Protein AF-A0A839JEH8-F1 (afdb_monomer_lite)

Sequence (135 aa):
MLRSPLTDAFVFIGRREVAQVFAAAFDLLRDIEIVAVTGSGPDWVVHGANTLRGRSLEEIQWLRLGDDGLIAEVTLFIRPAPAAIGLFARIGARLVARGVLPARAGAAAGSLAPFAALFGAIERFVMPRLGPGSR

Foldseek 3Di:
DEQDQPDNVDDQDDDLLVVLLVVLLVVFWAPKDFPDWDDDDQWIKTKIWTDGVNHIKIKIWIFGADPVRHTPYTYMDMDDPLVVLVSQLRSLVSCCVSVNDPPVSSVVSVVSVVVSVVVVCCVVPPVVCVDPPND

Radius of gyration: 16.19 Å; chains: 1; bounding box: 53×26×35 Å

Secondary structure (DSSP, 8-state):
-EE-SS-TT-EE-HHHHHHHHHHHHHTTEEEEEEEEEEEETTEEEEEEEEEETTEEEEEEEEEEE-TTSSEEEEEEEEESHHHHHHHHHHHHHHHHHTTSS-HHHHHHHHTTHHHHHHHHHIIIIIGGGTSTT--

pLDDT: mean 90.37, std 8.08, range [49.25, 98.38]

Structure (mmCIF, N/CA/C/O backbone):
data_AF-A0A839JEH8-F1
#
_entry.id   AF-A0A839JEH8-F1
#
loop_
_atom_site.group_PDB
_atom_site.id
_atom_site.type_symbol
_atom_site.label_atom_id
_atom_site.label_alt_id
_atom_site.label_comp_id
_atom_site.label_asym_id
_atom_site.label_entity_id
_atom_site.label_seq_id
_atom_site.pdbx_PDB_ins_code
_atom_site.Cartn_x
_atom_site.Cartn_y
_atom_site.Cartn_z
_atom_site.occupancy
_atom_site.B_iso_or_equiv
_atom_site.auth_seq_id
_atom_site.auth_comp_id
_atom_site.auth_asym_id
_atom_site.auth_atom_id
_atom_site.pdbx_PDB_model_num
ATOM 1 N N . MET A 1 1 ? 11.232 0.177 -7.642 1.00 93.38 1 MET A N 1
ATOM 2 C CA . MET A 1 1 ? 10.752 1.324 -6.835 1.00 93.38 1 MET A CA 1
ATOM 3 C C . MET A 1 1 ? 9.251 1.212 -6.644 1.00 93.38 1 MET A C 1
ATOM 5 O O . MET A 1 1 ? 8.622 0.479 -7.394 1.00 93.38 1 MET A O 1
ATOM 9 N N . LEU A 1 2 ? 8.684 1.913 -5.666 1.00 91.50 2 LEU A N 1
ATOM 10 C CA . LEU A 1 2 ? 7.236 1.988 -5.474 1.00 91.50 2 LEU A CA 1
ATOM 11 C C . LEU A 1 2 ? 6.787 3.447 -5.445 1.00 91.50 2 LEU A C 1
ATOM 13 O O . LEU A 1 2 ? 7.312 4.234 -4.651 1.00 91.50 2 LEU A O 1
ATOM 17 N N . ARG A 1 3 ? 5.809 3.785 -6.290 1.00 88.25 3 ARG A N 1
ATOM 18 C CA . ARG A 1 3 ? 5.101 5.067 -6.269 1.00 88.25 3 ARG A CA 1
ATOM 19 C C . ARG A 1 3 ? 3.947 4.994 -5.286 1.00 88.25 3 ARG A C 1
ATOM 21 O O . ARG A 1 3 ? 3.109 4.093 -5.353 1.00 88.25 3 ARG A O 1
ATOM 28 N N . SER A 1 4 ? 3.946 5.927 -4.342 1.00 77.25 4 SER A N 1
ATOM 29 C CA . SER A 1 4 ? 2.927 5.980 -3.305 1.00 77.25 4 SER A CA 1
ATOM 30 C C . SER A 1 4 ? 1.547 6.283 -3.909 1.00 77.25 4 SER A C 1
ATOM 32 O O . SER A 1 4 ? 1.425 7.236 -4.672 1.00 77.25 4 SER A O 1
ATOM 34 N N . PRO A 1 5 ? 0.486 5.561 -3.507 1.00 75.38 5 PRO A N 1
ATOM 35 C CA . PRO A 1 5 ? -0.892 5.866 -3.910 1.00 75.38 5 PRO A CA 1
ATOM 36 C C . PRO A 1 5 ? -1.440 7.152 -3.264 1.00 75.38 5 PRO A C 1
ATOM 38 O O . PRO A 1 5 ? -2.540 7.589 -3.586 1.00 75.38 5 PRO A O 1
ATOM 41 N N . LEU A 1 6 ? -0.723 7.720 -2.286 1.00 69.56 6 LEU A N 1
ATOM 42 C CA . LEU A 1 6 ? -1.177 8.864 -1.492 1.00 69.56 6 LEU A CA 1
ATOM 43 C C . LEU A 1 6 ? -0.615 10.196 -1.995 1.00 69.56 6 LEU A C 1
ATOM 45 O O . LEU A 1 6 ? -1.234 11.239 -1.802 1.00 69.56 6 LEU A O 1
ATOM 49 N N . THR A 1 7 ? 0.597 10.185 -2.549 1.00 72.00 7 THR A N 1
ATOM 50 C CA . THR A 1 7 ? 1.301 11.412 -2.919 1.00 72.00 7 THR A CA 1
ATOM 51 C C . THR A 1 7 ? 2.483 11.124 -3.826 1.00 72.00 7 THR A C 1
ATOM 53 O O . THR A 1 7 ? 3.297 10.246 -3.538 1.00 72.00 7 THR A O 1
ATOM 56 N N . ASP A 1 8 ? 2.640 11.954 -4.849 1.00 77.94 8 ASP A N 1
ATOM 57 C CA . ASP A 1 8 ? 3.807 11.930 -5.730 1.00 77.94 8 ASP A CA 1
ATOM 58 C C . ASP A 1 8 ? 5.095 12.392 -5.030 1.00 77.94 8 ASP A C 1
ATOM 60 O O . ASP A 1 8 ? 6.192 12.188 -5.544 1.00 77.94 8 ASP A O 1
ATOM 64 N N . ALA A 1 9 ? 4.988 12.977 -3.831 1.00 76.88 9 ALA A N 1
ATOM 65 C CA . ALA A 1 9 ? 6.143 13.412 -3.051 1.00 76.88 9 ALA A CA 1
ATOM 66 C C . ALA A 1 9 ? 6.939 12.246 -2.434 1.00 76.88 9 ALA A C 1
ATOM 68 O O . ALA A 1 9 ? 8.058 12.461 -1.967 1.00 76.88 9 ALA A O 1
ATOM 69 N N . PHE A 1 10 ? 6.383 11.025 -2.402 1.00 77.06 10 PHE A N 1
ATOM 70 C CA . PHE A 1 10 ? 7.045 9.854 -1.823 1.00 77.06 10 PHE A CA 1
ATOM 71 C C . PHE A 1 10 ? 7.252 8.749 -2.858 1.00 77.06 10 PHE A C 1
ATOM 73 O O . PHE A 1 10 ? 6.302 8.164 -3.383 1.00 77.06 10 PHE A O 1
ATOM 80 N N . VAL A 1 11 ? 8.521 8.403 -3.063 1.00 86.50 11 VAL A N 1
ATOM 81 C CA . VAL A 1 11 ? 8.946 7.220 -3.810 1.00 86.50 11 VAL A CA 1
ATOM 82 C C . VAL A 1 11 ? 9.801 6.368 -2.883 1.00 86.50 11 VAL A C 1
ATOM 84 O O . VAL A 1 11 ? 10.729 6.875 -2.257 1.00 86.50 11 VAL A O 1
ATOM 87 N N . PHE A 1 12 ? 9.489 5.078 -2.798 1.00 90.12 12 PHE A N 1
ATOM 88 C CA . PHE A 1 12 ? 10.285 4.116 -2.036 1.00 90.12 12 PHE A CA 1
ATOM 89 C C . PHE A 1 12 ? 11.261 3.414 -2.977 1.00 90.12 12 PHE A C 1
ATOM 91 O O . PHE A 1 12 ? 10.860 2.881 -4.023 1.00 90.12 12 PHE A O 1
ATOM 98 N N . ILE A 1 13 ? 12.546 3.420 -2.626 1.00 92.81 13 ILE A N 1
ATOM 99 C CA . ILE A 1 13 ? 13.622 3.011 -3.528 1.00 92.81 13 ILE A CA 1
ATOM 100 C C . ILE A 1 13 ? 14.292 1.740 -3.007 1.00 92.81 13 ILE A C 1
ATOM 102 O O . ILE A 1 13 ? 14.661 1.598 -1.844 1.00 92.81 13 ILE A O 1
ATOM 106 N N . GLY A 1 14 ? 14.472 0.787 -3.920 1.00 93.44 14 GLY A N 1
ATOM 107 C CA . GLY A 1 14 ? 15.121 -0.486 -3.633 1.00 93.44 14 GLY A CA 1
ATOM 108 C C . GLY A 1 14 ? 14.223 -1.511 -2.934 1.00 93.44 14 GLY A C 1
ATOM 109 O O . GLY A 1 14 ? 13.178 -1.213 -2.355 1.00 93.44 14 GLY A O 1
ATOM 110 N N . ARG A 1 15 ? 14.661 -2.771 -2.996 1.00 93.19 15 ARG A N 1
ATOM 111 C CA . ARG A 1 15 ? 13.899 -3.937 -2.526 1.00 93.19 15 ARG A CA 1
ATOM 112 C C . ARG A 1 15 ? 13.505 -3.840 -1.052 1.00 93.19 15 ARG A C 1
ATOM 114 O O . ARG A 1 15 ? 12.395 -4.216 -0.694 1.00 93.19 15 ARG A O 1
ATOM 121 N N . ARG A 1 16 ? 14.410 -3.348 -0.198 1.00 93.75 16 ARG A N 1
ATOM 122 C CA . ARG A 1 16 ? 14.198 -3.295 1.257 1.00 93.75 16 ARG A CA 1
ATOM 123 C C . ARG A 1 16 ? 13.044 -2.365 1.622 1.00 93.75 16 ARG A C 1
ATOM 125 O O . ARG A 1 16 ? 12.165 -2.779 2.364 1.00 93.75 16 ARG A O 1
ATOM 132 N N . GLU A 1 17 ? 13.039 -1.137 1.114 1.00 92.44 17 GLU A N 1
ATOM 133 C CA . GLU A 1 17 ? 12.000 -0.157 1.452 1.00 92.44 17 GLU A CA 1
ATOM 134 C C . GLU A 1 17 ? 10.638 -0.598 0.930 1.00 92.44 17 GLU A C 1
ATOM 136 O O . GLU A 1 17 ? 9.670 -0.614 1.687 1.00 92.44 17 GLU A O 1
ATOM 141 N N . VAL A 1 18 ? 10.588 -1.051 -0.326 1.00 93.94 18 VAL A N 1
ATOM 142 C CA . VAL A 1 18 ? 9.359 -1.563 -0.942 1.00 93.94 18 VAL A CA 1
ATOM 143 C C . VAL A 1 18 ? 8.801 -2.747 -0.145 1.00 93.94 18 VAL A C 1
ATOM 145 O O . VAL A 1 18 ? 7.624 -2.743 0.209 1.00 93.94 18 VAL A O 1
ATOM 148 N N . ALA A 1 19 ? 9.641 -3.719 0.230 1.00 94.38 19 ALA A N 1
ATOM 149 C CA . ALA A 1 19 ? 9.212 -4.856 1.045 1.00 94.38 19 ALA A CA 1
ATOM 150 C C . ALA A 1 19 ? 8.656 -4.423 2.412 1.00 94.38 19 ALA A C 1
ATOM 152 O O . ALA A 1 19 ?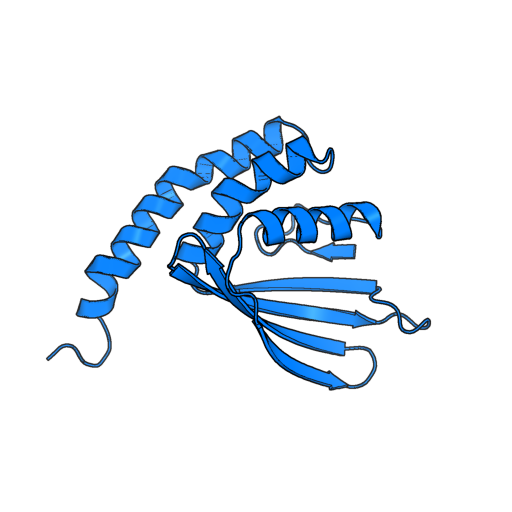 7.670 -4.984 2.884 1.00 94.38 19 ALA A O 1
ATOM 153 N N . GLN A 1 20 ? 9.247 -3.405 3.042 1.00 94.56 20 GLN A N 1
ATOM 154 C CA . GLN A 1 20 ? 8.754 -2.885 4.317 1.00 94.56 20 GLN A CA 1
ATOM 155 C C . GLN A 1 20 ? 7.434 -2.115 4.180 1.00 94.56 20 GLN A C 1
ATOM 157 O O . GLN A 1 20 ? 6.628 -2.143 5.111 1.00 94.56 20 GLN A O 1
ATOM 162 N N . VAL A 1 21 ? 7.176 -1.478 3.031 1.00 92.19 21 VAL A N 1
ATOM 163 C CA . VAL A 1 21 ? 5.868 -0.874 2.730 1.00 92.19 21 VAL A CA 1
ATOM 164 C C . VAL A 1 21 ? 4.782 -1.937 2.661 1.00 92.19 21 VAL A C 1
ATOM 166 O O . VAL A 1 21 ? 3.774 -1.822 3.361 1.00 92.19 21 VAL A O 1
ATOM 169 N N . PHE A 1 22 ? 5.014 -3.004 1.898 1.00 93.81 22 PHE A N 1
ATOM 170 C CA . PHE A 1 22 ? 4.077 -4.123 1.827 1.00 93.81 22 PHE A CA 1
ATOM 171 C C . PHE A 1 22 ? 3.903 -4.812 3.182 1.00 93.81 22 PHE A C 1
ATOM 173 O O . PHE A 1 22 ? 2.773 -5.030 3.603 1.00 93.81 22 PHE A O 1
ATOM 180 N N . ALA A 1 23 ? 4.984 -5.054 3.929 1.00 95.25 23 ALA A N 1
ATOM 181 C CA . ALA A 1 23 ? 4.891 -5.622 5.274 1.00 95.25 23 AL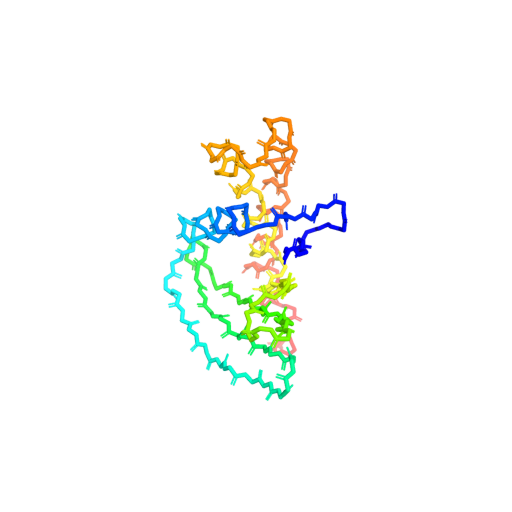A A CA 1
ATOM 182 C C . ALA A 1 23 ? 4.054 -4.742 6.224 1.00 95.25 23 ALA A C 1
ATOM 184 O O . ALA A 1 23 ? 3.241 -5.252 6.991 1.00 95.25 23 ALA A O 1
ATOM 185 N N . ALA A 1 24 ? 4.210 -3.415 6.165 1.00 94.38 24 ALA A N 1
ATOM 186 C CA . ALA A 1 24 ? 3.402 -2.491 6.959 1.00 94.38 24 ALA A CA 1
ATOM 187 C C . ALA A 1 24 ? 1.916 -2.511 6.566 1.00 94.38 24 ALA A C 1
ATOM 189 O O . ALA A 1 24 ? 1.058 -2.359 7.440 1.00 94.38 24 ALA A O 1
ATOM 190 N N . ALA A 1 25 ? 1.609 -2.693 5.279 1.00 93.25 25 ALA A N 1
ATOM 191 C CA . ALA A 1 25 ? 0.241 -2.869 4.804 1.00 93.25 25 ALA A CA 1
ATOM 192 C C . ALA A 1 25 ? -0.341 -4.220 5.258 1.00 93.25 25 ALA A C 1
ATOM 194 O O . ALA A 1 25 ? -1.442 -4.253 5.799 1.00 93.25 25 ALA A O 1
ATOM 195 N N . PHE A 1 26 ? 0.411 -5.316 5.143 1.00 94.19 26 PHE A N 1
ATOM 196 C CA . PHE A 1 26 ? -0.033 -6.652 5.554 1.00 94.19 26 PHE A CA 1
ATOM 197 C C . PHE A 1 26 ? -0.306 -6.776 7.062 1.00 94.19 26 PHE A C 1
ATOM 199 O O . PHE A 1 26 ? -1.188 -7.528 7.460 1.00 94.19 26 PHE A O 1
ATOM 206 N N . ASP A 1 27 ? 0.347 -5.979 7.914 1.00 95.62 27 ASP A N 1
ATOM 207 C CA . ASP A 1 27 ? -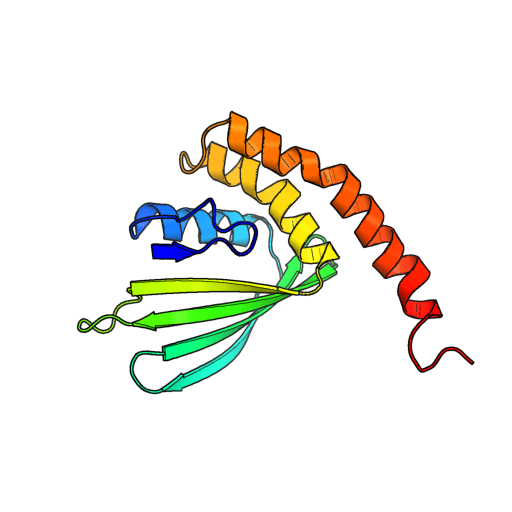0.009 -5.890 9.342 1.00 95.62 27 ASP A CA 1
ATOM 208 C C . ASP A 1 27 ? -1.384 -5.239 9.612 1.00 95.62 27 ASP A C 1
ATOM 210 O O . ASP A 1 27 ? -1.883 -5.267 10.746 1.00 95.62 27 ASP A O 1
ATOM 214 N N . LEU A 1 28 ? -1.929 -4.508 8.638 1.00 95.31 28 LEU A N 1
ATOM 215 C CA . LEU A 1 28 ? -3.173 -3.740 8.752 1.00 95.31 28 LEU A CA 1
ATOM 216 C C . LEU A 1 28 ? -4.346 -4.427 8.066 1.00 95.31 28 LEU A C 1
ATOM 218 O O . LEU A 1 28 ? -5.471 -4.345 8.568 1.00 95.31 28 LEU A O 1
ATOM 222 N N . LEU A 1 29 ? -4.073 -5.043 6.922 1.00 96.12 29 LEU A N 1
ATOM 223 C CA . LEU A 1 29 ? -5.061 -5.674 6.066 1.00 96.12 29 LEU A CA 1
ATOM 224 C C . LEU A 1 29 ? -5.345 -7.105 6.533 1.00 96.12 29 LEU A C 1
ATOM 226 O O . LEU A 1 29 ? -4.489 -7.783 7.102 1.00 96.12 29 LEU A O 1
ATOM 230 N N . ARG A 1 30 ? -6.578 -7.551 6.322 1.00 97.75 30 ARG A N 1
ATOM 231 C CA . ARG A 1 30 ? -7.059 -8.910 6.595 1.00 97.75 30 ARG A CA 1
ATOM 232 C C . ARG A 1 30 ? -7.727 -9.463 5.343 1.00 97.75 30 ARG A C 1
ATOM 234 O O . ARG A 1 30 ? -8.025 -8.693 4.439 1.00 97.75 30 ARG A O 1
ATOM 241 N N . ASP A 1 31 ? -7.949 -10.773 5.306 1.00 96.75 31 ASP A N 1
ATOM 242 C CA . ASP A 1 31 ? -8.691 -11.441 4.225 1.00 96.75 31 ASP A CA 1
ATOM 243 C C . ASP A 1 31 ? -8.123 -11.124 2.829 1.00 96.75 31 ASP A C 1
ATOM 245 O O . ASP A 1 31 ? -8.862 -10.808 1.906 1.00 96.75 31 ASP A O 1
ATOM 249 N N . ILE A 1 32 ? -6.790 -11.128 2.708 1.00 96.56 32 ILE A N 1
ATOM 250 C CA . ILE A 1 32 ? -6.100 -10.751 1.470 1.00 96.56 32 ILE A CA 1
ATOM 251 C C . ILE A 1 32 ? -6.292 -11.851 0.427 1.00 96.56 32 ILE A C 1
ATOM 253 O O . ILE A 1 32 ? -5.841 -12.981 0.620 1.00 96.56 32 ILE A O 1
ATOM 257 N N . GLU A 1 33 ? -6.898 -11.484 -0.694 1.00 97.69 33 GLU A N 1
ATOM 258 C CA . GLU A 1 33 ? -7.160 -12.339 -1.843 1.00 97.69 33 GLU A CA 1
ATOM 259 C C . GLU A 1 33 ? -6.613 -11.683 -3.114 1.00 97.69 33 GLU A C 1
ATOM 261 O O . GLU A 1 33 ? -6.788 -10.485 -3.333 1.00 97.69 33 GLU A O 1
ATOM 266 N N . ILE A 1 34 ? -5.959 -12.474 -3.968 1.00 97.75 34 ILE A N 1
ATOM 267 C CA . ILE A 1 34 ? -5.595 -12.044 -5.320 1.00 97.75 34 ILE A CA 1
ATOM 268 C C . ILE A 1 34 ? -6.751 -12.414 -6.240 1.00 97.75 34 ILE A C 1
ATOM 270 O O . ILE A 1 34 ? -6.947 -13.584 -6.556 1.00 97.75 34 ILE A O 1
ATOM 274 N N . VAL A 1 35 ? -7.506 -11.403 -6.655 1.00 98.00 35 VAL A N 1
ATOM 275 C CA . VAL A 1 35 ? -8.724 -11.564 -7.455 1.00 98.00 35 VAL A CA 1
ATOM 276 C C . VAL A 1 35 ? -8.379 -11.831 -8.916 1.00 98.00 35 VAL A C 1
ATOM 278 O O . VAL A 1 35 ? -8.979 -12.690 -9.558 1.00 98.00 35 VAL A O 1
ATOM 281 N N . ALA A 1 36 ? -7.403 -11.101 -9.454 1.00 98.12 36 ALA A N 1
ATOM 282 C CA . ALA A 1 36 ? -6.976 -11.267 -10.834 1.00 98.12 36 ALA A CA 1
ATOM 283 C C . ALA A 1 36 ? -5.521 -10.847 -11.036 1.00 98.12 36 ALA A C 1
ATOM 285 O O . ALA A 1 36 ? -5.005 -9.941 -10.379 1.00 98.12 36 ALA A O 1
ATOM 286 N N . VAL A 1 37 ? -4.886 -11.478 -12.020 1.00 98.31 37 VAL A N 1
ATOM 287 C CA . VAL A 1 37 ? -3.607 -11.044 -12.577 1.00 98.31 37 VAL A CA 1
ATOM 288 C C . VAL A 1 37 ? -3.779 -10.939 -14.083 1.00 98.31 37 VAL A C 1
ATOM 290 O O . VAL A 1 37 ? -4.186 -11.899 -14.734 1.00 98.31 37 VAL A O 1
ATOM 293 N N . THR A 1 38 ? -3.503 -9.764 -14.634 1.00 98.12 38 THR A N 1
ATOM 294 C CA . THR A 1 38 ? -3.626 -9.487 -16.071 1.00 98.12 38 THR A CA 1
ATOM 295 C C . THR A 1 38 ? -2.422 -8.688 -16.536 1.00 98.12 38 THR A C 1
ATOM 297 O O . THR A 1 38 ? -1.798 -7.995 -15.740 1.00 98.12 38 THR A O 1
ATOM 300 N N . GLY A 1 39 ? -2.049 -8.793 -17.804 1.00 97.00 39 GLY A N 1
ATOM 301 C CA . GLY A 1 39 ? -0.874 -8.091 -18.304 1.00 97.00 39 GLY A CA 1
ATOM 302 C C . GLY A 1 39 ? -0.295 -8.724 -19.552 1.00 97.00 39 GLY A C 1
ATOM 303 O O . GLY A 1 39 ? -0.737 -9.783 -19.999 1.00 97.00 39 GLY A O 1
ATOM 304 N N . SER A 1 40 ? 0.701 -8.051 -20.113 1.00 96.56 40 SER A N 1
ATOM 305 C CA . SER A 1 40 ? 1.457 -8.529 -21.265 1.00 96.56 40 SER A CA 1
ATOM 306 C C . SER A 1 40 ? 2.817 -7.844 -21.337 1.00 96.56 40 SER A C 1
ATOM 308 O O . SER A 1 40 ? 2.927 -6.647 -21.071 1.00 96.56 40 SER A O 1
ATOM 310 N N . GLY A 1 41 ? 3.843 -8.580 -21.771 1.00 96.12 41 GLY A N 1
ATOM 311 C CA . GLY A 1 41 ? 5.196 -8.036 -21.880 1.00 96.12 41 GLY A CA 1
ATOM 312 C C . GLY A 1 41 ? 5.716 -7.562 -20.514 1.00 96.12 41 GLY A C 1
ATOM 313 O O . GLY A 1 41 ? 5.635 -8.333 -19.553 1.00 96.12 41 GLY A O 1
ATOM 314 N N . PRO A 1 42 ? 6.253 -6.332 -20.404 1.00 97.19 42 PRO A N 1
ATOM 315 C CA . PRO A 1 42 ? 6.763 -5.811 -19.141 1.00 97.19 42 PRO A CA 1
ATOM 316 C C . PRO A 1 42 ? 5.661 -5.287 -18.211 1.00 97.19 42 PRO A C 1
ATOM 318 O O . PRO A 1 42 ? 5.936 -5.079 -17.034 1.00 97.19 42 PRO A O 1
ATOM 321 N N . ASP A 1 43 ? 4.437 -5.073 -18.695 1.00 98.25 43 ASP A N 1
ATOM 322 C CA . ASP A 1 43 ? 3.371 -4.422 -17.934 1.00 98.25 43 ASP A CA 1
ATOM 323 C C . ASP A 1 43 ? 2.367 -5.442 -17.400 1.00 98.25 43 ASP A C 1
ATOM 325 O O . ASP A 1 43 ? 1.692 -6.150 -18.153 1.00 98.25 43 ASP A O 1
ATOM 329 N N . TRP A 1 44 ? 2.258 -5.497 -16.074 1.00 98.38 44 TRP A N 1
ATOM 330 C CA . TRP A 1 44 ? 1.386 -6.419 -15.358 1.00 98.38 44 TRP A CA 1
ATOM 331 C C . TRP A 1 44 ? 0.557 -5.692 -14.314 1.00 98.38 44 TRP A C 1
ATOM 333 O O . TRP A 1 44 ? 0.961 -4.682 -13.748 1.00 98.38 44 TRP A O 1
ATOM 343 N N . VAL A 1 45 ? -0.617 -6.229 -14.036 1.00 98.25 45 VAL A N 1
ATOM 344 C CA . VAL A 1 45 ? -1.588 -5.683 -13.105 1.00 98.25 45 VAL A CA 1
ATOM 345 C C . VAL A 1 45 ? -2.048 -6.802 -12.189 1.00 98.25 45 VAL A C 1
ATOM 347 O O . VAL A 1 45 ? -2.547 -7.830 -12.647 1.00 98.25 45 VAL A O 1
ATOM 350 N N . VAL A 1 46 ? -1.894 -6.582 -10.888 1.00 98.12 46 VAL A N 1
ATOM 351 C CA . VAL A 1 46 ? -2.409 -7.465 -9.841 1.00 98.12 46 VAL A CA 1
ATOM 352 C C . VAL A 1 46 ? -3.560 -6.753 -9.150 1.00 98.12 46 VAL A C 1
ATOM 354 O O . VAL A 1 46 ? -3.368 -5.681 -8.579 1.00 98.12 46 VAL A O 1
ATOM 357 N N . HIS A 1 47 ? -4.749 -7.342 -9.206 1.00 98.12 47 HIS A N 1
ATOM 358 C CA . HIS A 1 47 ? -5.925 -6.883 -8.473 1.00 98.12 47 HIS A CA 1
ATOM 359 C C . HIS A 1 47 ? -6.072 -7.722 -7.209 1.00 98.12 47 HIS A C 1
ATOM 361 O O . HIS A 1 47 ? -6.173 -8.949 -7.279 1.00 98.12 47 HIS A O 1
ATOM 367 N N . GLY A 1 48 ? -6.059 -7.051 -6.063 1.00 97.50 48 GLY A N 1
ATOM 368 C CA . GLY A 1 48 ? -6.316 -7.653 -4.768 1.00 97.50 48 GLY A CA 1
ATOM 369 C C . GLY A 1 48 ? -7.579 -7.104 -4.113 1.00 97.50 48 GLY A C 1
ATOM 370 O O . GLY A 1 48 ? -8.005 -5.973 -4.369 1.00 97.50 48 GLY A O 1
ATOM 371 N N . ALA A 1 49 ? -8.170 -7.940 -3.270 1.00 97.81 49 ALA A N 1
ATOM 372 C CA . ALA A 1 49 ? -9.239 -7.586 -2.354 1.00 97.81 49 ALA A CA 1
ATOM 373 C C . ALA A 1 49 ? -8.806 -7.933 -0.929 1.00 97.81 49 ALA A C 1
ATOM 375 O O . ALA A 1 49 ? -8.080 -8.898 -0.697 1.00 97.81 49 ALA A O 1
ATOM 376 N N . ASN A 1 50 ? -9.224 -7.122 0.035 1.00 97.50 50 ASN A N 1
ATOM 377 C CA . ASN A 1 50 ? -8.947 -7.330 1.449 1.00 97.50 50 ASN A CA 1
ATOM 378 C C . ASN A 1 50 ? -9.914 -6.521 2.324 1.00 97.50 50 ASN A C 1
ATOM 380 O O . ASN A 1 50 ? -10.835 -5.844 1.853 1.00 97.50 50 ASN A O 1
ATOM 384 N N . THR A 1 51 ? -9.720 -6.603 3.638 1.00 96.62 51 THR A N 1
ATOM 385 C CA . THR A 1 51 ? -10.454 -5.798 4.606 1.00 96.62 51 THR A CA 1
ATOM 386 C C . THR A 1 51 ? -9.531 -4.985 5.510 1.00 96.62 51 THR A C 1
ATOM 388 O O . THR A 1 51 ? -8.487 -5.438 5.982 1.00 96.62 51 THR A O 1
ATOM 391 N N . LEU A 1 52 ? -9.951 -3.757 5.819 1.00 94.94 52 LEU A N 1
ATOM 392 C CA . LEU A 1 52 ? -9.343 -2.892 6.823 1.00 94.94 52 LEU A CA 1
ATOM 393 C C . LEU A 1 52 ? -10.351 -2.634 7.943 1.00 94.94 52 LEU A C 1
ATOM 395 O O . LEU A 1 52 ? -11.325 -1.897 7.775 1.00 94.94 52 LEU A O 1
ATOM 399 N N . ARG A 1 53 ? -10.103 -3.214 9.125 1.00 92.38 53 ARG A N 1
ATOM 400 C CA . ARG A 1 53 ? -11.026 -3.150 10.279 1.00 92.38 53 ARG A CA 1
ATOM 401 C C . ARG A 1 53 ? -12.465 -3.548 9.898 1.00 92.38 53 ARG A C 1
ATOM 403 O O . ARG A 1 53 ? -13.411 -2.843 10.252 1.00 92.38 53 ARG A O 1
ATOM 410 N N . GLY A 1 54 ? -12.602 -4.645 9.150 1.00 91.31 54 GLY A N 1
ATOM 411 C CA . GLY A 1 54 ? -13.890 -5.197 8.715 1.00 91.31 54 GLY A CA 1
ATOM 412 C C . GLY A 1 54 ? -14.584 -4.421 7.592 1.00 91.31 54 GLY A C 1
ATOM 413 O O . GLY A 1 54 ? -15.757 -4.660 7.330 1.00 91.31 54 GLY A O 1
ATOM 414 N N . ARG A 1 55 ? -13.900 -3.469 6.944 1.00 90.81 55 ARG A N 1
ATOM 415 C CA . ARG A 1 55 ? -14.405 -2.763 5.757 1.00 90.81 55 ARG A CA 1
ATOM 416 C C . ARG A 1 55 ? -13.648 -3.216 4.523 1.00 90.81 55 ARG A C 1
ATOM 418 O O . ARG A 1 55 ? -12.427 -3.289 4.589 1.00 90.81 55 ARG A O 1
ATOM 425 N N . SER A 1 56 ? -14.365 -3.465 3.430 1.00 94.38 56 SER A N 1
ATOM 426 C CA . SER A 1 56 ? -13.764 -3.828 2.145 1.00 94.38 56 SER A CA 1
ATOM 427 C C . SER A 1 56 ? -12.803 -2.742 1.657 1.00 94.38 56 SER A C 1
ATOM 429 O O . SER A 1 56 ? -13.078 -1.542 1.777 1.00 94.38 56 SER A O 1
ATOM 431 N N . LEU A 1 57 ? -11.671 -3.198 1.139 1.00 95.94 57 LEU A N 1
ATOM 432 C CA . LEU A 1 57 ? -10.672 -2.428 0.429 1.00 95.94 57 LEU A CA 1
ATOM 433 C C . LEU A 1 57 ? -10.209 -3.283 -0.751 1.00 95.94 57 LEU A C 1
ATOM 435 O O . LEU A 1 57 ? -10.038 -4.491 -0.629 1.00 95.94 57 LEU A O 1
ATOM 439 N N . GLU A 1 58 ? -10.047 -2.651 -1.899 1.00 96.62 58 GLU A N 1
ATOM 440 C CA . GLU A 1 58 ? -9.446 -3.265 -3.073 1.00 96.62 58 GLU A CA 1
ATOM 441 C C . GLU A 1 58 ? -8.287 -2.409 -3.541 1.00 96.62 58 GLU A C 1
ATOM 443 O O . GLU A 1 58 ? -8.308 -1.176 -3.447 1.00 96.62 58 GLU A O 1
ATOM 448 N N . GLU A 1 59 ? -7.298 -3.077 -4.097 1.00 95.31 59 GLU A N 1
ATOM 449 C CA . GLU A 1 59 ? -6.088 -2.479 -4.597 1.00 95.31 59 GLU A CA 1
ATOM 450 C C . GLU A 1 59 ? -5.741 -3.034 -5.964 1.00 95.31 59 GLU A C 1
ATOM 452 O O . GLU A 1 59 ? -5.941 -4.206 -6.278 1.00 95.31 59 GLU A O 1
ATOM 457 N N . ILE A 1 60 ? -5.158 -2.161 -6.767 1.00 95.75 60 ILE A N 1
ATOM 458 C CA . ILE A 1 60 ? -4.503 -2.536 -8.001 1.00 95.75 60 ILE A CA 1
ATOM 459 C C . ILE A 1 60 ? -3.031 -2.184 -7.854 1.00 95.75 60 ILE A C 1
ATOM 461 O O . ILE A 1 60 ? -2.680 -1.056 -7.500 1.00 95.75 60 ILE A O 1
ATOM 465 N N . GLN A 1 61 ? -2.175 -3.161 -8.132 1.00 96.12 61 GLN A N 1
ATOM 466 C CA . GLN A 1 61 ? -0.736 -2.988 -8.244 1.00 96.12 61 GLN A CA 1
ATOM 467 C C . GLN A 1 61 ? -0.384 -3.045 -9.725 1.00 96.12 61 GLN A C 1
ATOM 469 O O . GLN A 1 61 ? -0.417 -4.114 -10.334 1.00 96.12 61 GLN A O 1
ATOM 474 N N . TRP A 1 62 ? -0.069 -1.894 -10.308 1.00 96.88 62 TRP A N 1
ATOM 475 C CA . TRP A 1 62 ? 0.481 -1.833 -11.653 1.00 96.88 62 TRP A CA 1
ATOM 476 C C . TRP A 1 62 ? 1.992 -2.012 -11.561 1.00 96.88 62 TRP A C 1
ATOM 478 O O . TRP A 1 62 ? 2.706 -1.170 -11.016 1.00 96.88 62 TRP A O 1
ATOM 488 N N . LEU A 1 63 ? 2.454 -3.151 -12.055 1.00 97.81 63 LEU A N 1
ATOM 489 C CA . LEU A 1 63 ? 3.835 -3.581 -12.082 1.00 97.81 63 LEU A CA 1
ATOM 490 C C . LEU A 1 63 ? 4.439 -3.310 -13.457 1.00 97.81 63 LEU A C 1
ATOM 492 O O . LEU A 1 63 ? 3.834 -3.625 -14.481 1.00 97.81 63 LEU A O 1
ATOM 496 N N . ARG A 1 64 ? 5.674 -2.818 -13.462 1.00 97.81 64 ARG A N 1
ATOM 497 C CA . ARG A 1 64 ? 6.543 -2.857 -14.636 1.00 97.81 64 ARG A CA 1
ATOM 498 C C . ARG A 1 64 ? 7.746 -3.734 -14.331 1.00 97.81 64 ARG A C 1
ATOM 500 O O . ARG A 1 64 ? 8.459 -3.491 -13.352 1.00 97.81 64 ARG A O 1
ATOM 507 N N . LEU A 1 65 ? 7.963 -4.746 -15.158 1.00 98.00 65 LEU A N 1
ATOM 508 C CA . LEU A 1 65 ? 9.115 -5.634 -15.088 1.00 98.00 65 LEU A CA 1
ATOM 509 C C . LEU A 1 65 ? 10.320 -5.003 -15.799 1.00 98.00 65 LEU A C 1
ATOM 511 O O . LEU A 1 65 ? 10.165 -4.262 -16.772 1.00 98.00 65 LEU A O 1
ATOM 515 N N . GLY A 1 66 ? 11.514 -5.263 -15.275 1.00 96.56 66 GLY A N 1
ATOM 516 C CA . GLY A 1 66 ? 12.782 -4.945 -15.922 1.00 96.56 66 GLY A CA 1
ATOM 517 C C . GLY A 1 66 ? 13.195 -6.019 -16.927 1.00 96.56 66 GLY A C 1
ATOM 518 O O . GLY A 1 66 ? 12.549 -7.060 -17.051 1.00 96.56 66 GLY A O 1
ATOM 519 N N . ASP A 1 67 ? 14.312 -5.780 -17.613 1.00 96.50 67 ASP A N 1
ATOM 520 C CA . ASP A 1 67 ? 14.877 -6.714 -18.600 1.00 96.50 67 ASP A CA 1
ATOM 521 C C . ASP A 1 67 ? 15.318 -8.050 -17.971 1.00 96.50 67 ASP A C 1
ATOM 523 O O . ASP A 1 67 ? 15.418 -9.069 -18.649 1.00 96.50 67 ASP A O 1
ATOM 527 N N . ASP A 1 68 ? 15.548 -8.059 -16.656 1.00 95.75 68 ASP A N 1
ATOM 528 C CA . ASP A 1 68 ? 15.841 -9.243 -15.844 1.00 95.75 68 ASP A CA 1
ATOM 529 C C . ASP A 1 68 ? 14.580 -10.015 -15.406 1.00 95.75 68 ASP A C 1
ATOM 531 O O . ASP A 1 68 ? 14.675 -11.009 -14.684 1.00 95.75 68 ASP A O 1
ATOM 535 N N . GLY A 1 69 ? 13.393 -9.560 -15.820 1.00 95.00 69 GLY A N 1
ATOM 536 C CA . GLY A 1 69 ? 12.102 -10.132 -15.443 1.00 95.00 69 GLY A CA 1
ATOM 537 C C . GLY A 1 69 ? 11.675 -9.831 -14.003 1.00 95.00 69 GL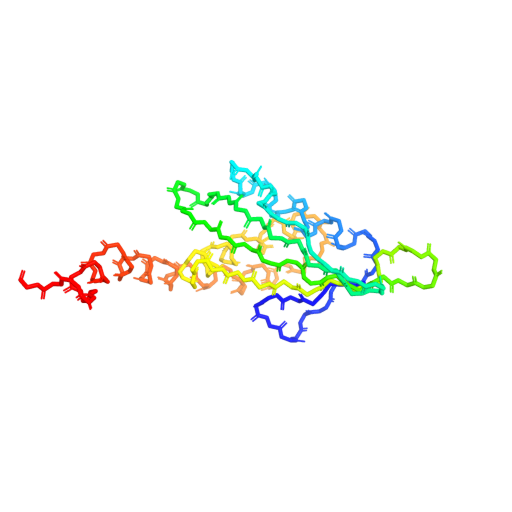Y A C 1
ATOM 538 O O . GLY A 1 69 ? 10.639 -10.330 -13.562 1.00 95.00 69 GLY A O 1
ATOM 539 N N . LEU A 1 70 ? 12.432 -9.024 -13.252 1.00 96.12 70 LEU A N 1
ATOM 540 C CA . LEU A 1 70 ? 12.081 -8.626 -11.890 1.00 96.12 70 LEU A CA 1
ATOM 541 C C . LEU A 1 70 ? 11.221 -7.361 -11.889 1.00 96.12 70 LEU A C 1
ATOM 543 O O . LEU A 1 70 ? 11.243 -6.564 -12.820 1.00 96.12 70 LEU A O 1
ATOM 547 N N . ILE A 1 71 ? 10.470 -7.140 -10.808 1.00 96.75 71 ILE A N 1
ATOM 548 C CA . ILE A 1 71 ? 9.652 -5.930 -10.656 1.00 96.75 71 ILE A CA 1
ATOM 549 C C . ILE A 1 71 ? 10.567 -4.706 -10.513 1.00 96.75 71 ILE A C 1
ATOM 551 O O . ILE A 1 71 ? 11.186 -4.488 -9.466 1.00 96.75 71 ILE A O 1
ATOM 555 N N . ALA A 1 72 ? 10.608 -3.875 -11.551 1.00 96.94 72 ALA A N 1
ATOM 556 C CA . ALA A 1 72 ? 11.343 -2.617 -11.567 1.00 96.94 72 ALA A CA 1
ATOM 557 C C . ALA A 1 72 ? 10.528 -1.483 -10.928 1.00 96.94 72 ALA A C 1
ATOM 559 O O . ALA A 1 72 ? 11.078 -0.647 -10.201 1.00 96.94 72 ALA A O 1
ATOM 560 N N . GLU A 1 73 ? 9.210 -1.472 -11.128 1.00 96.44 73 GLU A N 1
ATOM 561 C CA . GLU A 1 73 ? 8.313 -0.432 -10.625 1.00 96.44 73 GLU A CA 1
ATOM 562 C C . GLU A 1 73 ? 6.965 -0.999 -10.186 1.00 96.44 73 GLU A C 1
ATOM 564 O O . GLU A 1 73 ? 6.444 -1.933 -10.791 1.00 96.44 73 GLU A O 1
ATOM 569 N N . VAL A 1 74 ? 6.411 -0.411 -9.126 1.00 96.12 74 VAL A N 1
ATOM 570 C CA . VAL A 1 74 ? 5.048 -0.652 -8.655 1.00 96.12 74 VAL A CA 1
ATOM 571 C C . VAL A 1 74 ? 4.347 0.684 -8.470 1.00 96.12 74 VAL A C 1
ATOM 573 O O . VAL A 1 74 ? 4.855 1.548 -7.754 1.00 96.12 74 VAL A O 1
ATOM 576 N N . THR A 1 75 ? 3.161 0.828 -9.047 1.00 93.94 75 THR A N 1
ATOM 577 C CA . THR A 1 75 ? 2.227 1.917 -8.744 1.00 93.94 75 THR A CA 1
ATOM 578 C C . THR A 1 75 ? 0.973 1.329 -8.116 1.00 93.94 75 THR A C 1
ATOM 580 O O . THR A 1 75 ? 0.426 0.349 -8.619 1.00 93.94 75 THR A O 1
ATOM 583 N N . LEU A 1 76 ? 0.530 1.907 -7.001 1.00 92.81 76 LEU A N 1
ATOM 584 C CA . LEU A 1 76 ? -0.638 1.429 -6.269 1.00 92.81 76 LEU A CA 1
ATOM 585 C C . LEU A 1 76 ? -1.854 2.320 -6.537 1.00 92.81 76 LEU A C 1
ATOM 587 O O . LEU A 1 76 ? -1.745 3.544 -6.556 1.00 92.81 76 LEU A O 1
ATOM 591 N N . PHE A 1 77 ? -3.022 1.698 -6.649 1.00 91.69 77 PHE A N 1
ATOM 592 C CA . PHE A 1 77 ? -4.329 2.352 -6.666 1.00 91.69 77 PHE A CA 1
ATOM 593 C C . PHE A 1 77 ? -5.224 1.645 -5.665 1.00 91.69 77 PHE A C 1
ATOM 595 O O . PHE A 1 77 ? -5.170 0.424 -5.566 1.00 91.69 77 PHE A O 1
ATOM 602 N N . ILE A 1 78 ? -6.022 2.390 -4.902 1.00 93.12 78 ILE A N 1
ATOM 603 C CA . ILE A 1 78 ? -6.813 1.816 -3.811 1.00 93.12 78 ILE A CA 1
ATOM 604 C C . ILE A 1 78 ? -8.227 2.378 -3.835 1.00 93.12 78 ILE A C 1
ATOM 606 O O . ILE A 1 78 ? -8.424 3.589 -3.962 1.00 93.12 78 ILE A O 1
ATOM 610 N N . ARG A 1 79 ? -9.210 1.499 -3.642 1.00 93.81 79 ARG A N 1
ATOM 611 C CA . ARG A 1 79 ? -10.615 1.850 -3.452 1.00 93.81 79 ARG A CA 1
ATOM 612 C C . ARG A 1 79 ? -11.223 1.106 -2.252 1.00 93.81 79 ARG A C 1
ATOM 614 O O . ARG A 1 79 ? -10.693 0.088 -1.828 1.00 93.81 79 ARG A O 1
ATOM 621 N N . PRO A 1 80 ? -12.358 1.582 -1.719 1.00 92.25 80 PRO A N 1
ATOM 622 C CA . PRO A 1 80 ? -12.906 2.922 -1.915 1.00 92.25 80 PRO A CA 1
ATOM 623 C C . PRO A 1 80 ? -12.059 3.978 -1.181 1.00 92.25 80 PRO A C 1
ATOM 625 O O . PRO A 1 80 ? -11.331 3.669 -0.234 1.00 92.25 80 PRO A O 1
ATOM 628 N N . ALA A 1 81 ? -12.162 5.246 -1.593 1.00 90.06 81 ALA A N 1
ATOM 629 C CA . ALA A 1 81 ? -11.354 6.338 -1.035 1.00 90.06 81 ALA A CA 1
ATOM 630 C C . ALA A 1 81 ? -11.397 6.440 0.511 1.00 90.06 81 ALA A C 1
ATOM 632 O O . ALA A 1 81 ? -10.336 6.603 1.116 1.00 90.06 81 ALA A O 1
ATOM 633 N N . PRO A 1 82 ? -12.547 6.263 1.199 1.00 89.75 82 PRO A N 1
ATOM 634 C CA . PRO A 1 82 ? -12.585 6.264 2.664 1.00 89.75 82 PRO A CA 1
ATOM 635 C C . PRO A 1 82 ? -11.717 5.169 3.304 1.00 89.75 82 PRO A C 1
ATOM 637 O O . PRO A 1 82 ? -11.089 5.401 4.341 1.00 89.75 82 PRO A O 1
ATOM 640 N N . ALA A 1 83 ? -11.665 3.978 2.697 1.00 91.31 83 ALA A N 1
ATOM 641 C CA . ALA A 1 83 ? -10.828 2.878 3.167 1.00 91.31 83 ALA A CA 1
ATOM 642 C C . ALA A 1 83 ? -9.342 3.172 2.911 1.00 91.31 83 ALA A C 1
ATOM 644 O O . ALA A 1 83 ? -8.527 2.985 3.816 1.00 91.31 83 ALA A O 1
ATOM 645 N N . ALA A 1 84 ? -9.009 3.734 1.743 1.00 91.75 84 ALA A N 1
ATOM 646 C CA . ALA A 1 84 ? -7.656 4.175 1.404 1.00 91.75 84 ALA A CA 1
ATOM 647 C C . ALA A 1 84 ? -7.127 5.218 2.406 1.00 91.75 84 ALA A C 1
ATOM 649 O O . ALA A 1 84 ? -6.079 5.019 3.020 1.00 91.75 84 ALA A O 1
ATOM 650 N N . ILE A 1 85 ? -7.896 6.282 2.676 1.00 90.38 85 ILE A N 1
ATOM 651 C CA . ILE A 1 85 ? -7.550 7.301 3.687 1.00 90.38 85 ILE A CA 1
ATOM 652 C C . ILE A 1 85 ? -7.382 6.646 5.067 1.00 90.38 85 ILE A C 1
ATOM 654 O O . ILE A 1 85 ? -6.460 6.971 5.818 1.00 90.38 85 ILE A O 1
ATOM 658 N N . GLY A 1 86 ? -8.239 5.675 5.399 1.00 92.50 86 GLY A N 1
ATOM 659 C CA . GLY A 1 86 ? -8.135 4.885 6.621 1.00 92.50 86 GLY A CA 1
ATOM 660 C C . GLY A 1 86 ? -6.837 4.081 6.740 1.00 92.50 86 GLY A C 1
ATOM 661 O O . GLY A 1 86 ? -6.275 4.023 7.841 1.00 92.50 86 GLY A O 1
ATOM 662 N N . LEU A 1 87 ? -6.361 3.479 5.649 1.00 92.94 87 LEU A N 1
ATOM 663 C CA . LEU A 1 87 ? -5.079 2.777 5.583 1.00 92.94 87 LEU A CA 1
ATOM 664 C C . LEU A 1 87 ? -3.926 3.769 5.773 1.00 92.94 87 LEU A C 1
ATOM 666 O O . LEU A 1 87 ? -3.072 3.571 6.641 1.00 92.94 87 LEU A O 1
ATOM 670 N N . PHE A 1 88 ? -3.944 4.876 5.031 1.00 89.38 88 PHE A N 1
ATOM 671 C CA . PHE A 1 88 ? -2.894 5.895 5.062 1.00 89.38 88 PHE A CA 1
ATOM 672 C C . PHE A 1 88 ? -2.734 6.554 6.428 1.00 89.38 88 PHE A C 1
ATOM 674 O O . PHE A 1 88 ? -1.609 6.705 6.904 1.00 89.38 88 PHE A O 1
ATOM 681 N N . ALA A 1 89 ? -3.843 6.822 7.122 1.00 90.94 89 ALA A N 1
ATOM 682 C CA . ALA A 1 89 ? -3.828 7.346 8.486 1.00 90.94 89 ALA A CA 1
ATOM 683 C C . ALA A 1 89 ? -3.111 6.429 9.500 1.00 90.94 89 ALA A C 1
ATOM 685 O O . ALA A 1 89 ? -2.809 6.852 10.614 1.00 90.94 89 ALA A O 1
ATOM 686 N N . ARG A 1 90 ? -2.870 5.155 9.153 1.00 91.81 90 ARG A N 1
ATOM 687 C CA . ARG A 1 90 ? -2.337 4.123 10.060 1.00 91.81 90 ARG A CA 1
ATOM 688 C C . ARG A 1 90 ? -0.995 3.555 9.622 1.00 91.81 90 ARG A C 1
ATOM 690 O O . ARG A 1 90 ? -0.207 3.144 10.476 1.00 91.81 90 ARG A O 1
ATOM 697 N N . ILE A 1 91 ? -0.734 3.509 8.318 1.00 91.88 91 ILE A N 1
ATOM 698 C CA . ILE A 1 91 ? 0.477 2.889 7.778 1.00 91.88 91 ILE A CA 1
ATOM 699 C C . ILE A 1 91 ? 1.735 3.679 8.159 1.00 91.88 91 ILE A C 1
ATOM 701 O O . ILE A 1 91 ? 2.765 3.074 8.444 1.00 91.88 91 ILE A O 1
ATOM 705 N N . GLY A 1 92 ? 1.642 5.010 8.289 1.00 89.12 92 GLY A N 1
ATOM 706 C CA . GLY A 1 92 ? 2.779 5.872 8.628 1.00 89.12 92 GLY A CA 1
ATOM 707 C C . GLY A 1 92 ? 3.515 5.456 9.907 1.00 89.12 92 GLY A C 1
ATOM 708 O O . GLY A 1 92 ? 4.734 5.316 9.888 1.00 89.12 92 GLY A O 1
ATOM 709 N N . ALA A 1 93 ? 2.796 5.164 10.997 1.00 89.12 93 ALA A N 1
ATOM 710 C CA . ALA A 1 93 ? 3.412 4.721 12.255 1.00 89.12 93 ALA A CA 1
ATOM 711 C C . ALA A 1 93 ? 4.152 3.375 12.115 1.00 89.12 93 ALA A C 1
ATOM 713 O O . ALA A 1 93 ? 5.224 3.189 12.688 1.00 89.12 93 ALA A O 1
ATOM 714 N N . ARG A 1 94 ? 3.619 2.451 11.303 1.00 92.62 94 ARG A N 1
ATOM 715 C CA . ARG A 1 94 ? 4.269 1.162 11.010 1.00 92.62 94 ARG A CA 1
ATOM 716 C C . ARG A 1 94 ? 5.525 1.328 10.166 1.00 92.62 94 ARG A C 1
ATOM 718 O O . ARG A 1 94 ? 6.493 0.609 10.388 1.00 92.62 94 ARG A O 1
ATOM 725 N N . LEU A 1 95 ? 5.519 2.273 9.227 1.00 91.44 95 LEU A N 1
ATOM 726 C CA . LEU A 1 95 ? 6.688 2.604 8.412 1.00 91.44 95 LEU A CA 1
ATOM 727 C C . LEU A 1 95 ? 7.785 3.290 9.233 1.00 91.44 95 LEU A C 1
ATOM 729 O O . LEU A 1 95 ? 8.962 3.024 9.005 1.00 91.44 95 LEU A O 1
ATOM 733 N N . VAL A 1 96 ? 7.417 4.114 10.220 1.00 91.62 96 VAL A N 1
ATOM 734 C CA . VAL A 1 96 ? 8.370 4.669 11.196 1.00 91.62 96 VAL A CA 1
ATOM 735 C C . VAL A 1 96 ? 8.992 3.556 12.037 1.00 91.62 96 VAL A C 1
ATOM 737 O O . VAL A 1 96 ? 10.213 3.476 12.126 1.00 91.62 96 VAL A O 1
ATOM 740 N N . ALA A 1 97 ? 8.177 2.648 12.585 1.00 92.06 97 ALA A N 1
ATOM 741 C CA . ALA A 1 97 ? 8.664 1.516 13.380 1.00 92.06 97 ALA A CA 1
ATOM 742 C C . ALA A 1 97 ? 9.612 0.585 12.597 1.00 92.06 97 ALA A C 1
ATOM 744 O O . ALA A 1 97 ? 10.463 -0.073 13.186 1.00 92.06 97 ALA A O 1
ATOM 745 N N . ARG A 1 98 ? 9.488 0.553 11.265 1.00 91.88 98 ARG A N 1
ATOM 746 C CA . ARG A 1 98 ? 10.341 -0.220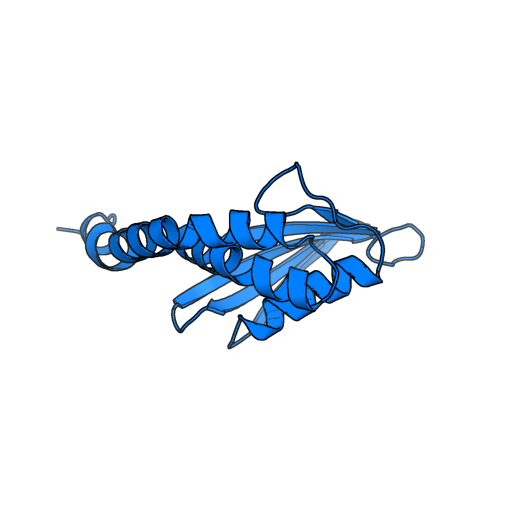 10.346 1.00 91.88 98 ARG A CA 1
ATOM 747 C C . ARG A 1 98 ? 11.560 0.550 9.823 1.00 91.88 98 ARG A C 1
ATOM 749 O O . ARG A 1 98 ? 12.298 0.022 8.993 1.00 91.88 98 ARG A O 1
ATOM 756 N N . GLY A 1 99 ? 11.761 1.797 10.254 1.00 90.44 99 GLY A N 1
ATOM 757 C CA . GLY A 1 99 ? 12.865 2.645 9.794 1.00 90.44 99 GLY A CA 1
ATOM 758 C C . GLY A 1 99 ? 12.775 3.036 8.315 1.00 90.44 99 GLY A C 1
ATOM 759 O O . GLY A 1 99 ? 13.804 3.255 7.681 1.00 90.44 99 GLY A O 1
ATOM 760 N N . VAL A 1 100 ? 11.563 3.073 7.749 1.00 90.19 100 VAL A N 1
ATOM 761 C CA . VAL A 1 100 ? 11.310 3.491 6.357 1.00 90.19 100 VAL A CA 1
ATOM 762 C C . VAL A 1 100 ? 10.971 4.976 6.286 1.00 90.19 100 VAL A C 1
ATOM 764 O O . VAL A 1 100 ? 11.436 5.675 5.394 1.00 90.19 100 VAL A O 1
ATOM 767 N N . LEU A 1 101 ? 10.161 5.469 7.227 1.00 87.25 101 LEU A N 1
ATOM 768 C CA . LEU A 1 101 ? 9.775 6.878 7.296 1.00 87.25 101 LEU A CA 1
ATOM 769 C C . LEU A 1 101 ? 10.343 7.556 8.549 1.00 87.25 101 LEU A C 1
ATOM 771 O O . LEU A 1 101 ? 10.420 6.929 9.605 1.00 87.25 101 LEU A O 1
ATOM 775 N N . PRO A 1 102 ? 10.678 8.857 8.484 1.00 87.62 102 PRO A N 1
ATOM 776 C CA . PRO A 1 102 ? 11.013 9.627 9.674 1.00 87.62 102 PRO A CA 1
ATOM 777 C C . PRO A 1 102 ? 9.764 9.859 10.539 1.00 87.62 102 PRO A C 1
ATOM 779 O O . PRO A 1 102 ? 8.653 9.990 10.020 1.00 87.62 102 PRO A O 1
ATOM 782 N N . ALA A 1 103 ? 9.944 10.005 11.856 1.00 89.00 103 ALA A N 1
ATOM 783 C CA . ALA A 1 103 ? 8.842 10.169 12.814 1.00 89.00 103 ALA A CA 1
ATOM 784 C C . ALA A 1 103 ? 7.850 11.288 12.434 1.00 89.00 103 ALA A C 1
ATOM 786 O O . ALA A 1 103 ? 6.637 11.099 12.523 1.00 89.00 103 ALA A O 1
ATOM 787 N N . ARG A 1 104 ? 8.352 12.420 11.916 1.00 87.81 104 ARG A N 1
ATOM 788 C CA . ARG A 1 104 ? 7.526 13.542 11.431 1.00 87.81 104 ARG A CA 1
ATOM 789 C C . ARG A 1 104 ? 6.566 13.154 10.299 1.00 87.81 104 ARG A C 1
ATOM 791 O O . ARG A 1 104 ? 5.438 13.631 10.274 1.00 87.81 104 ARG A O 1
ATOM 798 N N . ALA A 1 105 ? 6.988 12.272 9.390 1.00 85.00 105 ALA A N 1
ATOM 799 C CA . ALA A 1 105 ? 6.139 11.796 8.300 1.00 85.00 105 ALA A CA 1
ATOM 800 C C . ALA A 1 105 ? 5.061 10.837 8.825 1.00 85.00 105 ALA A C 1
ATOM 802 O O . ALA A 1 105 ? 3.914 10.902 8.390 1.00 85.00 105 ALA A O 1
ATOM 803 N N . GLY A 1 106 ? 5.395 10.007 9.820 1.00 84.62 106 GLY A N 1
ATOM 804 C CA . GLY A 1 106 ? 4.407 9.185 10.522 1.00 84.62 106 GLY A CA 1
ATOM 805 C C . GLY A 1 106 ? 3.348 10.020 11.251 1.00 84.62 106 GLY A C 1
ATOM 806 O O . GLY A 1 106 ? 2.160 9.725 11.141 1.00 84.62 106 GLY A O 1
ATOM 807 N N . ALA A 1 107 ? 3.759 11.093 11.934 1.00 85.50 107 ALA A N 1
ATOM 808 C CA . ALA A 1 107 ? 2.839 12.030 12.582 1.00 85.50 107 ALA A CA 1
ATOM 809 C C . ALA A 1 107 ? 1.934 12.750 11.567 1.00 85.50 107 ALA A C 1
ATOM 811 O O . ALA A 1 107 ? 0.722 12.829 11.770 1.00 85.50 107 ALA A O 1
ATOM 812 N N . ALA A 1 108 ? 2.500 13.205 10.442 1.00 86.12 108 ALA A N 1
ATOM 813 C CA . ALA A 1 108 ? 1.738 13.816 9.356 1.00 86.12 108 ALA A CA 1
ATOM 814 C C . ALA A 1 108 ? 0.696 12.846 8.776 1.00 86.12 108 ALA A C 1
ATOM 816 O O . ALA A 1 108 ? -0.460 13.222 8.612 1.00 86.12 108 ALA A O 1
ATOM 817 N N . ALA A 1 109 ? 1.052 11.578 8.552 1.00 85.69 109 ALA A N 1
ATOM 818 C CA . ALA A 1 109 ? 0.092 10.559 8.126 1.00 85.69 109 ALA A CA 1
ATOM 819 C C . ALA A 1 109 ? -1.050 10.390 9.147 1.00 85.69 109 ALA A C 1
ATOM 821 O O . ALA A 1 109 ? -2.220 10.355 8.769 1.00 85.69 109 ALA A O 1
ATOM 822 N N . GLY A 1 110 ? -0.731 10.373 10.446 1.00 85.50 110 GLY A N 1
ATOM 823 C CA . GLY A 1 110 ? -1.716 10.296 11.530 1.00 85.50 110 GLY A CA 1
ATOM 824 C C . GLY A 1 110 ? -2.743 11.437 11.538 1.00 85.50 110 GLY A C 1
ATOM 825 O O . GLY A 1 110 ? -3.878 11.230 11.970 1.00 85.50 110 GLY A O 1
ATOM 826 N N . SER A 1 111 ? -2.398 12.607 10.990 1.00 87.38 111 SER A N 1
ATOM 827 C CA . SER A 1 111 ? -3.318 13.749 10.870 1.00 87.38 111 SER A CA 1
ATOM 828 C C . SER A 1 111 ? -4.523 13.475 9.957 1.00 87.38 111 SER A C 1
ATOM 830 O O . SER A 1 111 ? -5.539 14.157 10.064 1.00 87.38 111 SER A O 1
ATOM 832 N N . LEU A 1 112 ? -4.469 12.427 9.121 1.00 87.31 112 LEU A N 1
ATOM 833 C CA . LEU A 1 112 ? -5.595 11.980 8.294 1.00 87.31 112 LEU A CA 1
ATOM 834 C C . LEU A 1 112 ? -6.674 11.222 9.086 1.00 87.31 112 LEU A C 1
ATOM 836 O O . LEU A 1 112 ? -7.746 10.942 8.549 1.00 87.31 112 LEU A O 1
ATOM 840 N N . ALA A 1 113 ? -6.434 10.870 10.354 1.00 87.81 113 ALA A N 1
ATOM 841 C CA . ALA A 1 113 ? -7.369 10.061 11.136 1.00 87.81 113 ALA A CA 1
ATOM 842 C C . ALA A 1 113 ? -8.781 10.675 11.291 1.00 87.81 113 ALA A C 1
ATOM 844 O O . ALA A 1 113 ? -9.748 9.921 11.128 1.00 87.81 113 ALA A O 1
ATOM 845 N N . PRO A 1 114 ? -8.954 11.991 11.543 1.00 87.69 114 PRO A N 1
ATOM 846 C CA . PRO A 1 114 ? -10.279 12.612 11.597 1.00 87.69 114 PRO A CA 1
ATOM 847 C C . PRO A 1 114 ? -11.014 12.531 10.254 1.00 87.69 114 PRO A C 1
ATOM 849 O O . PRO A 1 114 ? -12.197 12.197 10.218 1.00 87.69 114 PRO A O 1
ATOM 852 N N . PHE A 1 115 ? -10.302 12.736 9.141 1.00 87.19 115 PHE A N 1
ATOM 853 C CA . PHE A 1 115 ? -10.864 12.600 7.796 1.00 87.19 115 PHE A CA 1
ATOM 854 C C . PHE A 1 115 ? -11.283 11.158 7.508 1.00 87.19 115 PHE A C 1
ATOM 856 O O . PHE A 1 115 ? -12.387 10.926 7.022 1.00 87.19 115 PHE A O 1
ATOM 863 N N . ALA A 1 116 ? -10.463 10.171 7.882 1.00 88.25 116 ALA A N 1
ATOM 864 C CA . ALA A 1 116 ? -10.821 8.758 7.754 1.00 88.25 116 ALA A CA 1
ATOM 865 C C . ALA A 1 116 ? -12.109 8.408 8.522 1.00 88.25 116 ALA A C 1
ATOM 867 O O . ALA A 1 116 ? -12.904 7.578 8.072 1.00 88.25 116 ALA A O 1
ATOM 868 N N . ALA A 1 117 ? -12.316 9.019 9.693 1.00 87.19 117 ALA A N 1
ATOM 869 C CA . ALA A 1 117 ? -13.536 8.842 10.471 1.00 87.19 117 ALA A CA 1
ATOM 870 C C . ALA A 1 117 ? -14.743 9.489 9.775 1.00 87.19 117 ALA A C 1
ATOM 872 O O . ALA A 1 117 ? -15.756 8.815 9.586 1.00 87.19 117 ALA A O 1
ATOM 873 N N . LEU A 1 118 ? -14.611 10.746 9.339 1.00 90.00 118 LEU A N 1
ATOM 874 C CA . LEU A 1 118 ? -15.663 11.493 8.647 1.00 90.00 118 LEU A CA 1
ATOM 875 C C . LEU A 1 118 ? -16.093 10.810 7.344 1.00 90.00 118 LEU A C 1
ATOM 877 O O . LEU A 1 118 ? -17.266 10.484 7.179 1.00 90.00 118 LEU A O 1
ATOM 881 N N . PHE A 1 119 ? -15.150 10.531 6.441 1.00 88.38 119 PHE A N 1
ATOM 882 C CA . PHE A 1 119 ? -15.447 9.864 5.171 1.00 88.38 119 PHE A CA 1
ATOM 883 C C . PHE A 1 119 ? -15.997 8.456 5.385 1.00 88.38 119 PHE A C 1
ATOM 885 O O . PHE A 1 119 ? -16.908 8.037 4.680 1.00 88.38 119 PHE A O 1
ATOM 892 N N . GLY A 1 120 ? -15.508 7.740 6.402 1.00 85.88 120 GLY A N 1
ATOM 893 C CA . GLY A 1 120 ? -16.074 6.452 6.786 1.00 85.88 120 GLY A CA 1
ATOM 894 C C . GLY A 1 120 ? -17.530 6.540 7.251 1.00 85.88 120 GLY A C 1
ATOM 895 O O . GLY A 1 120 ? -18.311 5.633 6.973 1.00 85.88 120 GLY A O 1
ATOM 896 N N . ALA A 1 121 ? -17.903 7.615 7.950 1.00 85.50 121 ALA A N 1
ATOM 897 C CA . ALA A 1 121 ? -19.283 7.856 8.357 1.00 85.50 121 ALA A CA 1
ATOM 898 C C . ALA A 1 121 ? -20.168 8.225 7.157 1.00 85.50 121 ALA A C 1
ATOM 900 O O . ALA A 1 121 ? -21.255 7.669 7.020 1.00 85.50 121 ALA A O 1
ATOM 901 N N . ILE A 1 122 ? -19.690 9.093 6.260 1.00 85.00 122 ILE A N 1
ATOM 902 C CA . ILE A 1 122 ? -20.396 9.445 5.017 1.00 85.00 122 ILE A CA 1
ATOM 903 C C . ILE A 1 122 ? -20.663 8.186 4.185 1.00 85.00 122 ILE A C 1
ATOM 905 O O . ILE A 1 122 ? -21.803 7.934 3.801 1.00 85.00 122 ILE A O 1
ATOM 909 N N . GLU A 1 123 ? -19.648 7.349 3.982 1.00 85.88 123 GLU A N 1
ATOM 910 C CA . GLU A 1 123 ? -19.774 6.104 3.219 1.00 85.88 123 GLU A CA 1
ATOM 911 C C . GLU A 1 123 ? -20.793 5.143 3.837 1.00 85.88 123 GLU A C 1
ATOM 913 O O . GLU A 1 123 ? -21.574 4.512 3.136 1.00 85.88 123 GLU A O 1
ATOM 918 N N . ARG A 1 124 ? -20.818 5.037 5.169 1.00 83.88 124 ARG A N 1
ATOM 919 C CA . ARG A 1 124 ? -21.696 4.090 5.866 1.00 83.88 124 ARG A CA 1
ATOM 920 C C . ARG A 1 124 ? -23.136 4.578 5.988 1.00 83.88 124 ARG A C 1
ATOM 922 O O . ARG A 1 124 ? -24.055 3.764 5.963 1.00 83.88 124 ARG A O 1
ATOM 929 N N . PHE A 1 125 ? -23.336 5.874 6.209 1.00 85.81 125 PHE A N 1
ATOM 930 C CA . PHE A 1 125 ? -24.640 6.419 6.586 1.00 85.81 125 PHE A CA 1
ATOM 931 C C . PHE A 1 125 ? -25.273 7.277 5.493 1.00 85.81 125 PHE A C 1
ATOM 933 O O . PHE A 1 125 ? -26.495 7.333 5.409 1.00 85.81 125 PHE A O 1
ATOM 940 N N . VAL A 1 126 ? -24.490 7.947 4.655 1.00 84.44 126 VAL A N 1
ATOM 941 C CA . VAL A 1 126 ? -25.021 8.876 3.649 1.00 84.44 126 VAL A CA 1
ATOM 942 C C . VAL A 1 126 ? -25.102 8.199 2.284 1.00 84.44 126 VAL A C 1
ATOM 944 O O . VAL A 1 126 ? -26.182 8.158 1.703 1.00 84.44 126 VAL A O 1
ATOM 947 N N . MET A 1 127 ? -24.012 7.592 1.806 1.00 85.12 127 MET A N 1
ATOM 948 C CA . MET A 1 127 ? -23.944 7.026 0.448 1.00 85.12 127 MET A CA 1
ATOM 949 C C . MET A 1 127 ? -25.023 5.979 0.119 1.00 85.12 127 MET A C 1
ATOM 951 O O . MET A 1 127 ? -25.608 6.081 -0.959 1.00 85.12 127 MET A O 1
ATOM 955 N N . PRO A 1 128 ? -25.402 5.042 1.016 1.00 84.44 128 PRO A N 1
ATOM 956 C CA . PRO A 1 128 ? -26.451 4.066 0.715 1.00 84.44 128 PRO A CA 1
ATOM 957 C C . PRO A 1 128 ? -27.818 4.704 0.437 1.00 84.44 128 PRO A C 1
ATOM 959 O O . PRO A 1 128 ? -28.655 4.097 -0.220 1.00 84.44 128 PRO A O 1
ATOM 962 N N . ARG A 1 129 ? -28.046 5.930 0.929 1.00 83.56 129 ARG A N 1
ATOM 963 C CA . ARG A 1 129 ? -29.289 6.692 0.734 1.00 83.56 129 ARG A CA 1
ATOM 964 C C . ARG A 1 129 ? -29.286 7.552 -0.530 1.00 83.56 129 ARG A C 1
ATOM 966 O O . ARG A 1 129 ? -30.329 8.082 -0.881 1.00 83.56 129 ARG A O 1
ATOM 973 N N . LEU A 1 130 ? -28.128 7.717 -1.166 1.00 81.94 130 LEU A N 1
ATOM 974 C CA . LEU A 1 130 ? -27.938 8.532 -2.370 1.00 81.94 130 LEU A CA 1
ATOM 975 C C . LEU A 1 130 ? -27.660 7.680 -3.616 1.00 81.94 130 LEU A C 1
ATOM 977 O O . LEU A 1 130 ? -27.456 8.217 -4.703 1.00 81.94 130 LEU A O 1
ATOM 981 N N . GLY A 1 131 ? -27.591 6.355 -3.458 1.00 76.06 131 GLY A N 1
ATOM 982 C CA . GLY A 1 131 ? -27.332 5.440 -4.558 1.00 76.06 131 GLY A CA 1
ATOM 983 C C . GLY A 1 131 ? -28.480 5.425 -5.576 1.00 76.06 131 GLY A C 1
ATOM 984 O O . GLY A 1 131 ? -29.626 5.683 -5.211 1.00 76.06 131 GLY A O 1
ATOM 985 N N . PRO A 1 132 ? -28.218 5.045 -6.840 1.00 69.06 132 PRO A N 1
ATOM 986 C CA . PRO A 1 132 ? -29.193 5.071 -7.941 1.00 69.06 132 PRO A CA 1
ATOM 987 C C . PRO A 1 132 ? -30.443 4.170 -7.777 1.00 69.06 132 PRO A C 1
ATOM 989 O O . PRO A 1 132 ? -31.231 4.048 -8.710 1.00 69.06 132 PRO A O 1
ATOM 992 N N . GLY A 1 133 ? -30.653 3.561 -6.603 1.00 62.75 133 GLY A N 1
ATOM 993 C CA . GLY A 1 133 ? -31.835 2.778 -6.230 1.00 62.75 133 GLY A CA 1
ATOM 994 C C . GLY A 1 133 ? -32.659 3.350 -5.068 1.00 62.75 133 GLY A C 1
ATOM 995 O O . GLY A 1 133 ? -33.584 2.678 -4.623 1.00 62.75 133 GLY A O 1
ATOM 996 N N . SER A 1 134 ? -32.357 4.551 -4.556 1.00 56.03 134 SER A N 1
ATOM 997 C CA . SER A 1 134 ? -33.177 5.205 -3.526 1.00 56.03 134 SER A CA 1
ATOM 998 C C . SER A 1 134 ? -34.451 5.804 -4.146 1.00 56.03 134 SER A C 1
ATOM 1000 O O . SER A 1 134 ? -34.471 6.972 -4.541 1.00 56.03 134 SER A O 1
ATOM 1002 N N . ARG A 1 135 ? -35.498 4.982 -4.271 1.00 49.25 135 ARG A N 1
ATOM 1003 C CA . ARG A 1 135 ? -36.899 5.429 -4.313 1.00 49.25 135 ARG A CA 1
ATOM 1004 C C . ARG A 1 135 ? -37.551 5.142 -2.970 1.00 49.25 135 ARG A C 1
ATOM 1006 O O . AR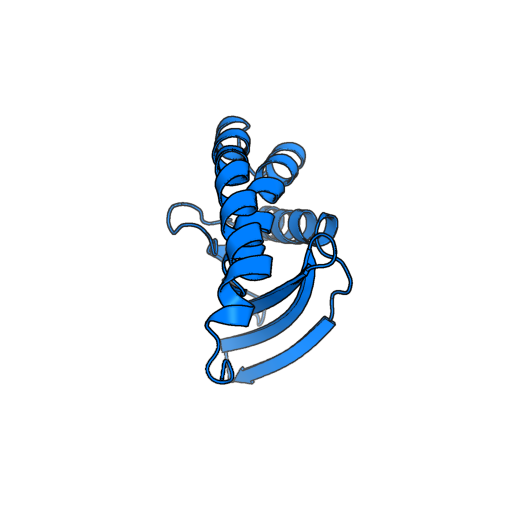G A 1 135 ? -37.250 4.065 -2.411 1.00 49.25 135 ARG A O 1
#